Protein AF-A0AAV6GF65-F1 (afdb_monomer)

Mean predicted aligned error: 9.72 Å

Foldseek 3Di:
DPPVPPPPDPDQPVVLVVDDPVVSVVRDPPQDPVNVVVVVCVVCVVVVVCVCCVVVVVVVVVVVVVVVVVVVVVVVVVVVD

Secondary structure (DSSP, 8-state):
-----------TTTTGGGS-HHHHHHHS----HHHHHHHHHHHTHHHHHHHHHHHHHHHHHHHHHHHHHHHHHHHHHHH--

Sequence (81 aa):
MFVHQAVVNTMCGFGVQMQTYVEATKSVYAVGCADQAVQWIESHLVLVGALALGFGLPQIAGIVLSQILISQIKTEISSMM

pLDDT: mean 87.91, std 12.07, range [44.28, 98.19]

Organism: NCBI:txid278164

Solvent-accessible surface area (backbone atoms only — not comparable to full-atom values): 5004 Å² total; per-residue (Å²): 142,78,81,77,76,77,80,76,80,81,60,90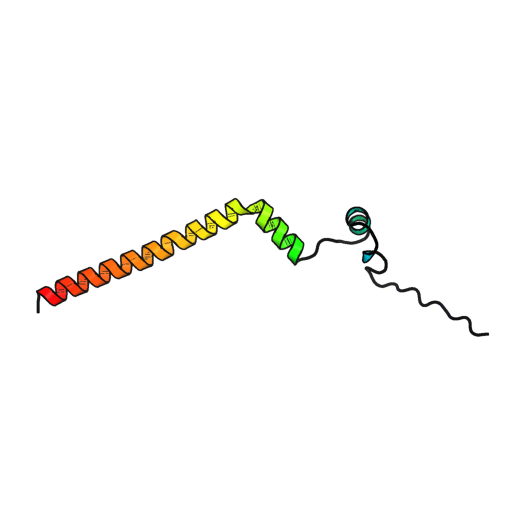,64,73,73,40,80,80,43,54,71,76,61,22,48,76,80,42,87,71,75,46,74,68,58,53,51,50,54,50,46,67,77,38,42,68,60,55,50,50,50,52,49,63,53,48,52,57,50,53,50,51,53,53,53,51,52,51,52,52,52,51,55,52,50,59,54,59,73,75,106

Structure (mmCIF, N/CA/C/O backbone):
data_AF-A0AAV6GF65-F1
#
_entry.id   AF-A0AAV6GF65-F1
#
loop_
_atom_site.group_PDB
_atom_site.id
_atom_site.type_symbol
_atom_site.label_atom_id
_atom_site.label_alt_id
_atom_site.label_comp_id
_atom_site.label_asym_id
_atom_site.label_entity_id
_atom_site.label_seq_id
_atom_site.pdbx_PDB_ins_code
_atom_site.Cartn_x
_atom_site.Cartn_y
_atom_site.Cartn_z
_atom_site.occupancy
_atom_site.B_iso_or_equiv
_atom_site.auth_seq_id
_atom_site.auth_comp_id
_atom_site.auth_asym_id
_atom_site.auth_atom_id
_atom_site.pdbx_PDB_model_num
ATOM 1 N N . MET A 1 1 ? -40.980 -38.680 32.610 1.00 44.28 1 MET A N 1
ATOM 2 C CA . MET A 1 1 ? -39.557 -38.431 32.914 1.00 44.28 1 MET A CA 1
ATOM 3 C C . MET A 1 1 ? -38.789 -38.285 31.600 1.00 44.28 1 MET A C 1
ATOM 5 O O . MET A 1 1 ? -38.130 -39.218 31.176 1.00 44.28 1 MET A O 1
ATOM 9 N N . PHE A 1 2 ? -38.899 -37.139 30.928 1.00 47.81 2 PHE A N 1
ATOM 10 C CA . PHE A 1 2 ? -37.895 -36.711 29.951 1.00 47.81 2 PHE A CA 1
ATOM 11 C C . PHE A 1 2 ? -37.410 -35.362 30.452 1.00 47.81 2 PHE A C 1
ATOM 13 O O . PHE A 1 2 ? -38.001 -34.328 30.156 1.00 47.81 2 PHE A O 1
ATOM 20 N N . VAL A 1 3 ? -36.398 -35.390 31.320 1.00 56.53 3 VAL A N 1
ATOM 21 C CA . VAL A 1 3 ? -35.624 -34.182 31.591 1.00 56.53 3 VAL A CA 1
ATOM 22 C C . VAL A 1 3 ? -34.906 -33.908 30.280 1.00 56.53 3 VAL A C 1
ATOM 24 O O . VAL A 1 3 ? -33.949 -34.602 29.941 1.00 56.53 3 VAL A O 1
ATOM 27 N N . HIS A 1 4 ? -35.424 -32.973 29.486 1.00 57.59 4 HIS A N 1
ATOM 28 C CA . HIS A 1 4 ? -34.663 -32.432 28.376 1.00 57.59 4 HIS A CA 1
ATOM 29 C C . HIS A 1 4 ? -33.500 -31.681 29.017 1.00 57.59 4 HIS A C 1
ATOM 31 O O . HIS A 1 4 ? -33.638 -30.528 29.414 1.00 57.59 4 HIS A O 1
ATOM 37 N N . GLN A 1 5 ? -32.374 -32.371 29.203 1.00 60.56 5 GLN A N 1
ATOM 38 C CA . GLN A 1 5 ? -31.114 -31.743 29.564 1.00 60.56 5 GLN A CA 1
ATOM 39 C C . GLN A 1 5 ? -30.869 -30.698 28.473 1.00 60.56 5 GLN A C 1
ATOM 41 O O . GLN A 1 5 ? -30.620 -31.051 27.318 1.00 60.56 5 GLN A O 1
ATOM 46 N N . ALA A 1 6 ? -31.073 -29.423 28.795 1.00 71.25 6 ALA A N 1
ATOM 47 C CA . ALA A 1 6 ? -30.760 -28.343 27.882 1.00 71.25 6 ALA A CA 1
ATOM 48 C C . ALA A 1 6 ? -29.242 -28.377 27.702 1.00 71.25 6 ALA A C 1
ATOM 50 O O . ALA A 1 6 ? -28.493 -28.106 28.641 1.00 71.25 6 ALA A O 1
ATOM 51 N N . VAL A 1 7 ? -28.782 -28.806 26.528 1.00 77.81 7 VAL A N 1
ATOM 52 C CA . VAL A 1 7 ? -27.357 -28.791 26.203 1.00 77.81 7 VAL A CA 1
ATOM 53 C C . VAL A 1 7 ? -26.976 -27.326 26.034 1.00 77.81 7 VAL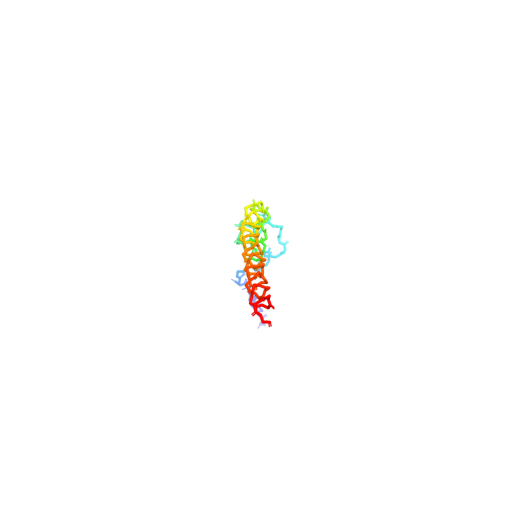 A C 1
ATOM 55 O O . VAL A 1 7 ? -27.278 -26.710 25.014 1.00 77.81 7 VAL A O 1
ATOM 58 N N . VAL A 1 8 ? -26.387 -26.741 27.079 1.00 77.69 8 VAL A N 1
ATOM 59 C CA . VAL A 1 8 ? -25.888 -25.366 27.038 1.00 77.69 8 VAL A CA 1
ATOM 60 C C . VAL A 1 8 ? -24.722 -25.328 26.060 1.00 77.69 8 VAL A C 1
ATOM 62 O O . VAL A 1 8 ? -23.763 -26.087 26.193 1.00 77.69 8 VAL A O 1
ATOM 65 N N . ASN A 1 9 ? -24.820 -24.457 25.062 1.00 74.81 9 ASN A N 1
ATOM 66 C CA . ASN A 1 9 ? -23.770 -24.284 24.076 1.00 74.81 9 ASN A CA 1
ATOM 67 C C . ASN A 1 9 ? -22.552 -23.608 24.720 1.00 74.81 9 ASN A C 1
ATOM 69 O O . ASN A 1 9 ? -22.616 -22.441 25.101 1.00 74.81 9 ASN A O 1
ATOM 73 N N . THR A 1 10 ? -21.449 -24.343 24.838 1.00 79.31 10 THR A N 1
ATOM 74 C CA . THR A 1 10 ? -20.185 -23.864 25.413 1.00 79.31 10 THR A CA 1
ATOM 75 C C . THR A 1 10 ? -19.212 -23.327 24.361 1.00 79.31 10 THR A C 1
ATOM 77 O O . THR A 1 10 ? -18.062 -23.037 24.688 1.00 79.31 10 THR A O 1
ATOM 80 N N . MET A 1 11 ? -19.631 -23.189 23.096 1.00 81.62 11 MET A N 1
ATOM 81 C CA . MET A 1 11 ? -18.760 -22.623 22.068 1.00 81.62 11 MET A CA 1
ATOM 82 C C . MET A 1 11 ? -18.439 -21.150 22.354 1.00 81.62 11 MET A C 1
ATOM 84 O O . MET A 1 11 ? -19.299 -20.360 22.755 1.00 81.62 11 MET A O 1
ATOM 88 N N . CYS A 1 12 ? -17.196 -20.763 22.080 1.00 75.81 12 CYS A N 1
ATOM 89 C CA . CYS A 1 12 ? -16.780 -19.367 22.123 1.00 75.81 12 CYS A CA 1
ATOM 90 C C . CYS A 1 12 ? -17.515 -18.586 21.019 1.00 75.81 12 CYS A C 1
ATOM 92 O O . CYS A 1 12 ? -17.494 -18.990 19.857 1.00 75.81 12 CYS A O 1
ATOM 94 N N . GLY A 1 13 ? -18.201 -17.499 21.381 1.00 77.50 13 GLY A N 1
ATOM 95 C CA . GLY A 1 13 ? -18.946 -16.656 20.436 1.00 77.50 13 GLY A CA 1
ATOM 96 C C . GLY A 1 13 ? -20.472 -16.791 20.494 1.00 77.50 13 GLY A C 1
ATOM 97 O O . GLY A 1 13 ? -21.171 -15.949 19.924 1.00 77.50 13 GLY A O 1
ATOM 98 N N . PHE A 1 14 ? -21.016 -17.771 21.226 1.00 81.62 14 PHE A N 1
ATOM 99 C CA . PHE A 1 14 ? -22.464 -17.875 21.421 1.00 81.62 14 PHE A CA 1
ATOM 100 C C . PHE A 1 14 ? -23.006 -16.674 22.213 1.00 81.62 14 PHE A C 1
ATOM 102 O O . PHE A 1 14 ? -22.505 -16.350 23.286 1.00 81.62 14 PHE A O 1
ATOM 109 N N . GLY A 1 15 ? -24.002 -15.976 21.661 1.00 79.50 15 GLY A N 1
ATOM 110 C CA . GLY A 1 15 ? -24.580 -14.762 22.258 1.00 79.50 15 GLY A CA 1
ATOM 111 C C . GLY A 1 15 ? -23.715 -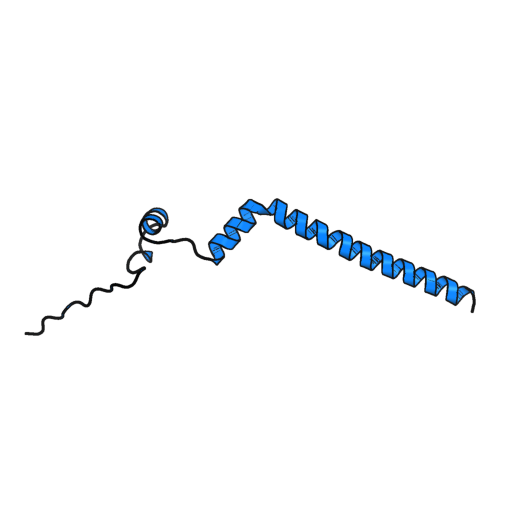13.501 22.133 1.00 79.50 15 GLY A C 1
ATOM 112 O O . GLY A 1 15 ? -24.213 -12.401 22.344 1.00 79.50 15 GLY A O 1
ATOM 113 N N . VAL A 1 16 ? -22.449 -13.618 21.723 1.00 82.31 16 VAL A N 1
ATOM 114 C CA . VAL A 1 16 ? -21.524 -12.477 21.587 1.00 82.31 16 VAL A CA 1
ATOM 115 C C . VAL A 1 16 ? -21.791 -11.672 20.311 1.00 82.31 16 VAL A C 1
ATOM 117 O O . VAL A 1 16 ? -21.580 -10.467 20.288 1.00 82.31 16 VAL A O 1
ATOM 120 N N . GLN A 1 17 ? -22.366 -12.311 19.287 1.00 74.88 17 GLN A N 1
ATOM 121 C CA . GLN A 1 17 ? -22.823 -11.660 18.048 1.00 74.88 17 GLN A CA 1
ATOM 122 C C . GLN A 1 17 ? -24.039 -10.739 18.244 1.00 74.88 17 GLN A C 1
ATOM 124 O O . GLN A 1 17 ? -24.277 -9.867 17.415 1.00 74.88 17 GLN A O 1
ATOM 129 N N . MET A 1 18 ? -24.823 -10.934 19.312 1.00 80.00 18 MET A N 1
ATOM 130 C CA . MET A 1 18 ? -25.968 -10.069 19.636 1.00 80.00 18 MET A CA 1
ATOM 131 C C . MET A 1 18 ? -25.571 -8.856 20.489 1.00 80.00 18 MET A C 1
ATOM 133 O O . MET A 1 18 ? -26.400 -7.987 20.748 1.00 80.00 18 MET A O 1
ATOM 137 N N . GLN A 1 19 ? -24.324 -8.808 20.955 1.00 82.25 19 GLN A N 1
ATOM 138 C CA . GLN A 1 19 ? -23.807 -7.723 21.777 1.00 82.25 19 GLN A CA 1
ATOM 139 C C . GLN A 1 19 ? -23.240 -6.605 20.896 1.00 82.25 19 GLN A C 1
ATOM 141 O O . GLN A 1 19 ? -22.826 -6.828 19.759 1.00 82.25 19 GLN A O 1
ATOM 146 N N . THR A 1 20 ? -23.215 -5.378 21.415 1.00 83.06 20 THR A N 1
ATOM 147 C CA . THR A 1 20 ? -22.562 -4.262 20.717 1.00 83.06 20 THR A CA 1
ATOM 148 C C . THR A 1 20 ? -21.055 -4.497 20.662 1.00 83.06 20 THR A C 1
ATOM 150 O O . THR A 1 20 ? -20.501 -5.166 21.530 1.00 83.06 20 THR A O 1
ATOM 153 N N . TYR A 1 21 ? -20.365 -3.918 19.678 1.00 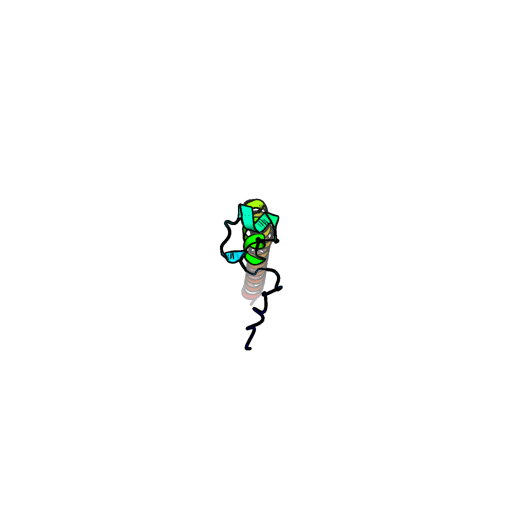80.31 21 TYR A N 1
ATOM 154 C CA . TYR A 1 21 ? -18.916 -4.089 19.509 1.00 80.31 21 TYR A CA 1
ATOM 155 C C . TYR A 1 21 ? -18.119 -3.822 20.800 1.00 80.31 21 TYR A C 1
ATOM 157 O O . TYR A 1 21 ? -17.221 -4.585 21.151 1.00 80.31 21 TYR A O 1
ATOM 165 N N . VAL A 1 22 ? -18.493 -2.788 21.560 1.00 82.81 22 VAL A N 1
ATOM 166 C CA . VAL A 1 22 ? -17.849 -2.439 22.839 1.00 82.81 22 VAL A CA 1
ATOM 167 C C . VAL A 1 22 ? -18.039 -3.533 23.891 1.00 82.81 22 VAL A C 1
ATOM 169 O O . VAL A 1 22 ? -17.111 -3.830 24.638 1.00 82.81 22 VAL A O 1
ATOM 172 N N . GLU A 1 23 ? -19.219 -4.146 23.952 1.00 82.50 23 GLU A N 1
ATOM 173 C CA . GLU A 1 23 ? -19.523 -5.204 24.916 1.00 82.50 23 GLU A CA 1
ATOM 174 C C . GLU A 1 23 ? -18.933 -6.553 24.475 1.00 82.50 23 GLU A C 1
ATOM 176 O O . GLU A 1 23 ? -18.356 -7.282 25.279 1.00 82.50 23 GLU A O 1
ATOM 181 N N . ALA A 1 24 ? -18.955 -6.834 23.170 1.00 83.12 24 ALA A N 1
ATOM 182 C CA . ALA A 1 24 ? -18.327 -8.006 22.574 1.00 83.12 24 ALA A CA 1
ATOM 183 C C . ALA A 1 24 ? -16.807 -8.017 22.803 1.00 83.12 24 ALA A C 1
ATOM 185 O O . ALA A 1 24 ? -16.265 -9.046 23.201 1.00 83.12 24 ALA A O 1
ATOM 186 N N . THR A 1 25 ? -16.132 -6.870 22.651 1.00 82.75 25 THR A N 1
ATOM 187 C CA . THR A 1 25 ? -14.668 -6.753 22.814 1.00 82.75 25 THR A CA 1
ATOM 188 C C . THR A 1 25 ? -14.197 -7.055 24.247 1.00 82.75 25 THR A C 1
ATOM 190 O O . THR A 1 25 ? -13.049 -7.440 24.454 1.00 82.75 25 THR A O 1
ATOM 193 N N . LYS A 1 26 ? -15.077 -6.935 25.254 1.00 82.75 26 LYS A N 1
ATOM 194 C CA . LYS A 1 26 ? -14.764 -7.305 26.649 1.00 82.75 26 LYS A CA 1
ATOM 195 C C . LYS A 1 26 ? -14.715 -8.818 26.869 1.00 82.75 26 LYS A C 1
ATOM 197 O O . LYS A 1 26 ? -14.063 -9.266 27.808 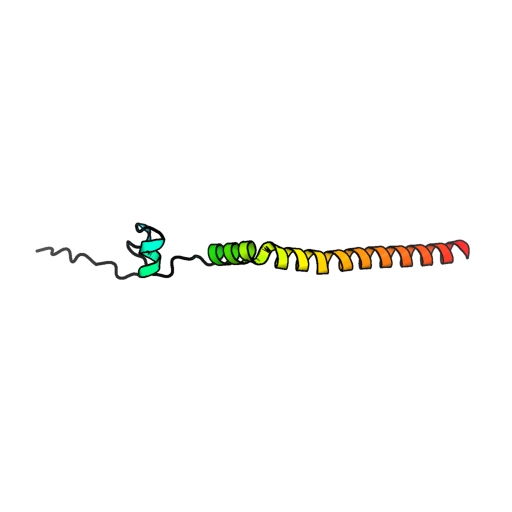1.00 82.75 26 LYS A O 1
ATOM 202 N N . SER A 1 27 ? -15.423 -9.592 26.044 1.00 79.62 27 SER A N 1
ATOM 203 C CA . SER A 1 27 ? -15.550 -11.046 26.195 1.00 79.62 27 SER A CA 1
ATOM 204 C C . SER A 1 27 ? -14.784 -11.833 25.131 1.00 79.62 27 SER A C 1
ATOM 206 O O . SER A 1 27 ? -14.395 -12.968 25.402 1.00 79.62 27 SER A O 1
ATOM 208 N N . VAL A 1 28 ? -14.597 -11.278 23.930 1.00 82.56 28 VAL A N 1
ATOM 209 C CA . VAL A 1 28 ? -13.890 -11.909 22.804 1.00 82.56 28 VAL A CA 1
ATOM 210 C C . VAL A 1 28 ? -13.166 -10.857 21.967 1.00 82.56 28 VAL A C 1
ATOM 212 O O . VAL A 1 28 ? -13.526 -9.684 21.975 1.00 82.56 28 VAL A O 1
ATOM 215 N N . TYR A 1 29 ? -12.177 -11.273 21.179 1.00 84.50 29 TYR A N 1
ATOM 216 C CA . TYR A 1 29 ? -11.584 -10.394 20.174 1.00 84.50 29 TYR A CA 1
ATOM 217 C C . TYR A 1 29 ? -12.572 -10.217 19.012 1.00 84.50 29 TYR A C 1
ATOM 219 O O . TYR A 1 29 ? -12.731 -11.110 18.183 1.00 84.50 29 TYR A O 1
ATOM 227 N N . ALA A 1 30 ? -13.289 -9.092 19.000 1.00 84.69 30 ALA A N 1
ATOM 228 C CA . ALA A 1 30 ? -14.354 -8.828 18.031 1.00 84.69 30 ALA A CA 1
ATOM 229 C C . ALA A 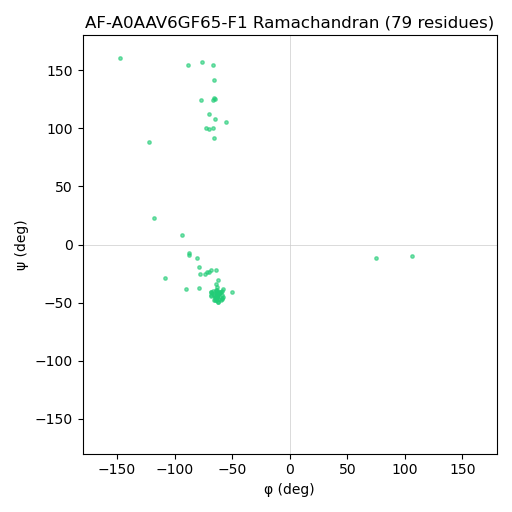1 30 ? -13.837 -8.333 16.666 1.00 84.69 30 ALA A C 1
ATOM 231 O O . ALA A 1 30 ? -14.606 -8.297 15.706 1.00 84.69 30 ALA A O 1
ATOM 232 N N . VAL A 1 31 ? -12.552 -7.961 16.562 1.00 85.94 31 VAL A N 1
ATOM 233 C CA . VAL A 1 31 ? -11.969 -7.477 15.304 1.00 85.94 31 VAL A CA 1
ATOM 234 C C . VAL A 1 31 ? -11.692 -8.641 14.363 1.00 85.94 31 VAL A C 1
ATOM 236 O O . VAL A 1 31 ? -10.969 -9.580 14.701 1.00 85.94 31 VAL A O 1
ATOM 239 N N . GLY A 1 32 ? -12.257 -8.568 13.160 1.00 85.62 32 GLY A N 1
ATOM 240 C CA . GLY A 1 32 ? -11.986 -9.531 12.099 1.00 85.62 32 GLY A CA 1
ATOM 241 C C . GLY A 1 32 ? -10.628 -9.293 11.435 1.00 85.62 32 GLY A C 1
ATOM 242 O O . GLY A 1 32 ? -10.113 -8.180 11.420 1.00 85.62 32 GLY A O 1
ATOM 243 N N . CYS A 1 33 ? -10.057 -10.322 10.806 1.00 90.69 33 CYS A N 1
ATOM 244 C CA . CYS A 1 33 ? -8.766 -10.200 10.117 1.00 90.69 33 CYS A CA 1
ATOM 245 C C . CYS A 1 33 ? -8.801 -9.187 8.961 1.00 90.69 33 C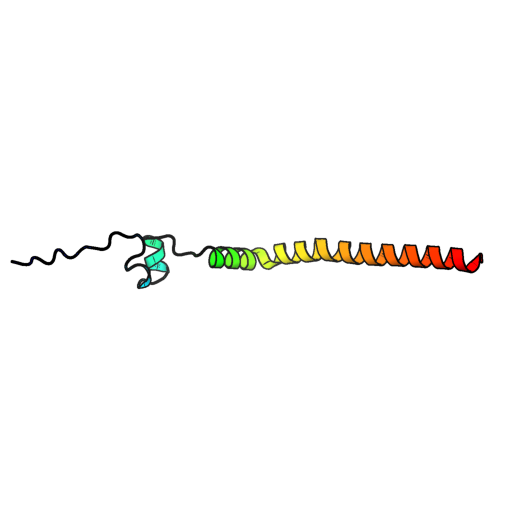YS A C 1
ATOM 247 O O . CYS A 1 33 ? -7.866 -8.410 8.788 1.00 90.69 33 CYS A O 1
ATOM 249 N N . ALA A 1 34 ? -9.883 -9.195 8.175 1.00 93.31 34 ALA A N 1
ATOM 250 C CA . ALA A 1 34 ? -10.062 -8.251 7.074 1.00 93.31 34 ALA A CA 1
ATOM 251 C C . ALA A 1 34 ? -10.251 -6.818 7.589 1.00 93.31 34 ALA A C 1
ATOM 253 O O . ALA A 1 34 ? -9.645 -5.895 7.059 1.00 93.31 34 ALA A O 1
ATOM 254 N N . ASP A 1 35 ? -11.037 -6.654 8.653 1.00 91.75 35 ASP A N 1
ATOM 255 C CA . ASP A 1 35 ? -11.291 -5.359 9.283 1.00 91.75 35 ASP A CA 1
ATOM 256 C C . ASP A 1 35 ? -10.000 -4.753 9.851 1.00 91.75 35 ASP A C 1
ATOM 258 O O . ASP A 1 35 ? -9.652 -3.617 9.541 1.00 91.75 35 ASP A O 1
ATOM 262 N N . GLN A 1 36 ? -9.201 -5.562 10.553 1.00 92.81 36 GLN A N 1
ATOM 263 C CA . GLN A 1 36 ? -7.887 -5.161 11.052 1.00 92.81 36 GLN A CA 1
ATOM 264 C C . GLN A 1 36 ? -6.938 -4.743 9.917 1.00 92.81 36 GLN A C 1
ATOM 266 O O . GLN A 1 36 ? -6.195 -3.771 10.056 1.00 92.81 36 GLN A O 1
ATOM 271 N N . ALA A 1 37 ? -6.946 -5.469 8.794 1.00 94.50 37 ALA A N 1
ATOM 272 C CA . ALA A 1 37 ? -6.121 -5.129 7.638 1.00 94.50 37 ALA A CA 1
ATOM 273 C C . ALA A 1 37 ? -6.547 -3.792 7.015 1.00 94.50 37 ALA A C 1
ATOM 275 O O . ALA A 1 37 ? -5.694 -2.960 6.714 1.00 94.50 37 ALA A O 1
ATOM 276 N N . VAL A 1 38 ? -7.854 -3.559 6.870 1.00 95.06 38 VAL A N 1
ATOM 277 C CA . VAL A 1 38 ? -8.389 -2.291 6.361 1.00 95.06 38 VAL A CA 1
ATOM 278 C C . VAL A 1 38 ? -8.052 -1.141 7.309 1.00 95.06 38 VAL A C 1
ATOM 280 O O . VAL A 1 38 ? -7.486 -0.152 6.853 1.00 95.06 38 VAL A O 1
ATOM 283 N N . GLN A 1 39 ? -8.273 -1.289 8.620 1.00 94.44 39 GLN A N 1
ATOM 284 C CA . GLN A 1 39 ? -7.911 -0.267 9.612 1.00 94.44 39 GLN A CA 1
ATOM 285 C C . GLN A 1 39 ? -6.412 0.068 9.584 1.00 94.44 39 GLN A C 1
ATOM 287 O O . GLN A 1 39 ? -6.014 1.230 9.721 1.00 94.44 39 GLN A O 1
ATOM 292 N N . TRP A 1 40 ? -5.550 -0.934 9.384 1.00 96.31 40 TRP A N 1
ATOM 293 C CA . TRP A 1 40 ? -4.116 -0.698 9.233 1.00 96.31 40 TRP A CA 1
ATOM 294 C C . TRP A 1 40 ? -3.801 0.110 7.967 1.00 96.31 40 TRP A C 1
ATOM 296 O O . TRP A 1 40 ? -3.040 1.075 8.035 1.00 96.31 40 TRP A O 1
ATOM 306 N N . ILE A 1 41 ? -4.414 -0.235 6.829 1.00 96.31 41 ILE A N 1
ATOM 307 C CA . ILE A 1 41 ? -4.215 0.490 5.566 1.00 96.31 41 ILE A CA 1
ATOM 308 C C . ILE A 1 41 ? -4.739 1.922 5.674 1.00 96.31 41 ILE A C 1
ATOM 310 O O . ILE A 1 41 ? -4.045 2.840 5.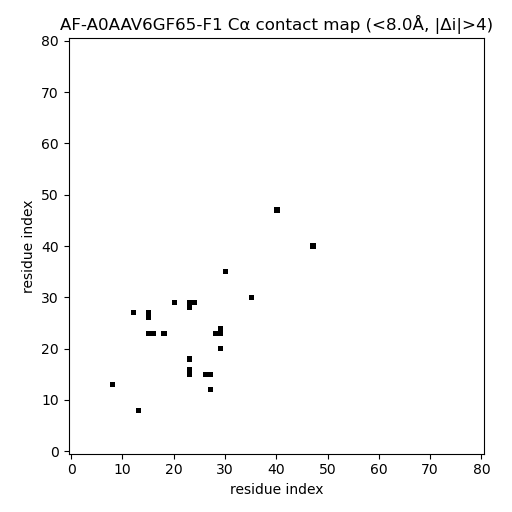252 1.00 96.31 41 ILE A O 1
ATOM 314 N N . GLU A 1 42 ? -5.918 2.139 6.256 1.00 95.88 42 GLU A N 1
ATOM 315 C CA . GLU A 1 42 ? -6.485 3.481 6.427 1.00 95.88 42 GLU A CA 1
ATOM 316 C C . GLU A 1 42 ? -5.610 4.352 7.335 1.00 95.88 42 GLU A C 1
ATOM 318 O O . GLU A 1 42 ? -5.333 5.506 7.005 1.00 95.88 42 GLU A O 1
ATOM 323 N N . SER A 1 43 ? -5.088 3.789 8.431 1.00 96.75 43 SER A N 1
ATOM 324 C CA . SER A 1 43 ? -4.172 4.506 9.333 1.00 96.75 43 SER A CA 1
ATOM 325 C C . SER A 1 43 ? -2.788 4.776 8.726 1.00 96.75 43 SER A C 1
ATOM 327 O O . SER A 1 43 ? -2.121 5.725 9.135 1.00 96.75 43 SER A O 1
ATOM 329 N N . HIS A 1 44 ? -2.363 3.990 7.731 1.00 97.44 44 HIS A N 1
ATOM 330 C CA . HIS A 1 44 ? -1.054 4.106 7.075 1.00 97.44 44 HIS A CA 1
ATOM 331 C C . HIS A 1 44 ? -1.156 4.442 5.581 1.00 97.44 44 HIS A C 1
ATOM 333 O O . HIS A 1 44 ? -0.216 4.201 4.820 1.00 97.44 44 HIS A O 1
ATOM 339 N N . LEU A 1 45 ? -2.269 5.041 5.148 1.00 96.62 45 LEU A N 1
ATOM 340 C CA . LEU A 1 45 ? -2.582 5.222 3.729 1.00 96.62 45 LEU A CA 1
ATOM 341 C C . LEU A 1 45 ? -1.502 6.022 2.991 1.00 96.62 45 LEU A C 1
ATOM 343 O O . LEU A 1 45 ? -1.109 5.672 1.880 1.00 96.62 45 LEU A O 1
ATOM 347 N N . VAL A 1 46 ? -0.976 7.066 3.637 1.00 97.19 46 VAL A N 1
ATOM 348 C CA . VAL A 1 46 ? 0.100 7.902 3.085 1.00 97.19 46 VAL A CA 1
ATOM 349 C C . VAL A 1 46 ? 1.383 7.096 2.893 1.00 97.19 46 VAL A C 1
ATOM 351 O O . VAL A 1 46 ? 2.031 7.224 1.859 1.00 97.19 46 VAL A O 1
ATOM 354 N N . LEU A 1 47 ? 1.738 6.239 3.853 1.00 97.31 47 LEU A N 1
ATOM 355 C CA . LEU A 1 47 ? 2.934 5.400 3.778 1.00 97.31 47 LEU A CA 1
ATOM 356 C C . LEU A 1 47 ? 2.809 4.369 2.650 1.00 97.31 47 LEU A C 1
ATOM 358 O O . LEU A 1 47 ? 3.708 4.249 1.821 1.00 97.31 47 LEU A O 1
ATOM 362 N N . VAL A 1 48 ? 1.677 3.668 2.583 1.00 97.44 48 VAL A N 1
ATOM 363 C CA . VAL A 1 48 ? 1.410 2.675 1.532 1.00 97.44 48 VAL A CA 1
ATOM 364 C C . VAL A 1 48 ? 1.380 3.337 0.153 1.00 97.44 48 VAL A C 1
ATOM 366 O O . VAL A 1 48 ? 2.009 2.840 -0.780 1.00 97.44 48 VAL A O 1
ATOM 369 N N . GLY A 1 49 ? 0.715 4.488 0.025 1.00 96.94 49 GLY A N 1
ATOM 370 C CA . GLY A 1 49 ? 0.663 5.256 -1.218 1.00 96.94 49 GLY A CA 1
ATOM 371 C C . GLY A 1 49 ? 2.038 5.761 -1.659 1.00 96.94 49 GLY A C 1
ATOM 372 O O . GLY A 1 49 ? 2.403 5.618 -2.825 1.00 96.94 49 GLY A O 1
ATOM 373 N N . ALA A 1 50 ? 2.837 6.287 -0.729 1.00 97.31 50 ALA A N 1
ATOM 374 C CA . ALA A 1 50 ? 4.196 6.737 -1.012 1.00 97.31 50 ALA A CA 1
ATOM 375 C C . ALA A 1 50 ? 5.100 5.583 -1.467 1.00 97.31 50 ALA A C 1
ATOM 377 O O . ALA A 1 50 ? 5.857 5.751 -2.419 1.00 97.31 50 ALA A O 1
ATOM 378 N N . LEU A 1 51 ? 4.995 4.404 -0.845 1.00 97.69 51 LEU A N 1
ATOM 379 C CA . LEU A 1 51 ? 5.734 3.214 -1.273 1.00 97.69 51 LEU A CA 1
ATOM 380 C C . LEU A 1 51 ? 5.292 2.752 -2.664 1.00 97.69 51 LEU A C 1
ATOM 382 O O . LEU A 1 51 ? 6.136 2.510 -3.525 1.00 97.69 51 LEU A O 1
ATOM 386 N N . ALA A 1 52 ? 3.984 2.680 -2.916 1.00 97.19 52 ALA A N 1
ATOM 387 C CA . ALA A 1 52 ? 3.454 2.279 -4.215 1.00 97.19 52 ALA A CA 1
ATOM 388 C C . ALA A 1 52 ? 3.947 3.202 -5.342 1.00 97.19 52 ALA A C 1
ATOM 390 O O . ALA A 1 52 ? 4.426 2.723 -6.369 1.00 97.19 52 ALA A O 1
ATOM 391 N N . LEU A 1 53 ? 3.905 4.521 -5.131 1.00 97.56 53 LEU A N 1
ATOM 392 C CA . LEU A 1 53 ? 4.432 5.498 -6.086 1.00 97.56 53 LEU A CA 1
ATOM 393 C C . LEU A 1 53 ? 5.962 5.442 -6.181 1.00 97.56 53 LEU A C 1
ATOM 395 O O . LEU A 1 53 ? 6.511 5.499 -7.279 1.00 97.56 53 LEU A O 1
ATOM 399 N N . GLY A 1 54 ? 6.646 5.281 -5.049 1.00 97.44 54 GLY A N 1
ATOM 400 C CA . GLY A 1 54 ? 8.100 5.189 -4.963 1.00 97.44 54 GLY A CA 1
ATOM 401 C C . GLY A 1 54 ? 8.677 3.983 -5.699 1.00 97.44 54 GLY A C 1
ATOM 402 O O . GLY A 1 54 ? 9.772 4.081 -6.237 1.00 97.44 54 GLY A O 1
ATOM 403 N N . PHE A 1 55 ? 7.941 2.874 -5.791 1.00 97.38 55 PHE A N 1
ATOM 404 C CA . PHE A 1 55 ? 8.330 1.728 -6.616 1.00 97.38 55 PHE A CA 1
ATOM 405 C C . PHE A 1 55 ? 7.788 1.812 -8.045 1.00 97.38 55 PHE A C 1
ATOM 407 O O . PHE A 1 55 ? 8.499 1.462 -8.986 1.00 97.38 55 PHE A O 1
ATOM 414 N N . GLY A 1 56 ? 6.559 2.295 -8.229 1.00 97.69 56 GLY A N 1
ATOM 415 C CA . GLY A 1 56 ? 5.917 2.362 -9.540 1.00 97.69 56 GLY A CA 1
ATOM 416 C C . GLY A 1 56 ? 6.571 3.371 -10.483 1.00 97.69 56 GLY A C 1
ATOM 417 O O . GLY A 1 56 ? 6.826 3.053 -11.644 1.00 97.69 56 GLY A O 1
ATOM 418 N N . LEU A 1 57 ? 6.899 4.571 -9.995 1.00 97.75 57 LEU A N 1
ATOM 419 C CA . LEU A 1 57 ? 7.469 5.626 -10.837 1.00 97.75 57 LEU A CA 1
ATOM 420 C C . LEU A 1 57 ? 8.853 5.251 -11.397 1.00 97.75 57 LEU A C 1
ATOM 422 O O . LEU A 1 57 ? 9.031 5.364 -12.613 1.00 97.75 57 LEU A O 1
ATOM 426 N N . PRO A 1 58 ? 9.819 4.746 -10.599 1.00 97.44 58 PRO A N 1
ATOM 427 C CA . PRO A 1 58 ? 11.105 4.310 -11.136 1.00 97.44 58 PRO A CA 1
ATOM 428 C C . PRO A 1 58 ? 10.988 3.119 -12.088 1.00 97.44 58 PRO A C 1
ATOM 430 O O . PRO A 1 58 ? 11.736 3.062 -13.061 1.00 97.44 58 PRO A O 1
ATOM 433 N N . GLN A 1 59 ? 10.046 2.194 -11.857 1.00 98.12 59 GLN A N 1
ATOM 434 C CA . GLN A 1 59 ? 9.802 1.079 -12.780 1.00 98.12 59 GLN A CA 1
ATOM 435 C C . GLN A 1 59 ? 9.354 1.585 -14.155 1.00 98.12 59 GLN A C 1
ATOM 437 O O . GLN A 1 59 ? 9.939 1.206 -15.169 1.00 98.12 59 GLN A O 1
ATOM 442 N N . ILE A 1 60 ? 8.366 2.484 -14.199 1.00 97.75 60 ILE A N 1
ATOM 443 C CA . ILE A 1 60 ? 7.875 3.065 -15.456 1.00 97.75 60 ILE A CA 1
ATOM 444 C C . ILE A 1 60 ? 8.982 3.870 -16.143 1.00 97.75 60 ILE A C 1
ATOM 446 O O . ILE A 1 60 ? 9.219 3.692 -17.338 1.00 97.75 60 ILE A O 1
ATOM 450 N N . ALA A 1 61 ? 9.702 4.711 -15.394 1.00 97.88 61 ALA A N 1
ATOM 451 C CA . ALA A 1 61 ? 10.821 5.478 -15.929 1.00 97.88 61 ALA A CA 1
ATOM 452 C C . ALA A 1 61 ? 11.909 4.564 -16.517 1.00 97.88 61 ALA A C 1
ATOM 454 O O . ALA A 1 61 ? 12.385 4.815 -17.622 1.00 97.88 61 ALA A O 1
ATOM 455 N N . GLY A 1 62 ? 12.255 3.471 -15.833 1.00 97.94 62 GLY A N 1
ATOM 456 C CA . GLY A 1 62 ? 13.234 2.494 -16.309 1.00 97.94 62 GLY A CA 1
ATOM 457 C C . GLY A 1 62 ? 12.812 1.811 -17.611 1.00 97.94 62 GLY A C 1
ATOM 458 O O . GLY A 1 62 ? 13.630 1.678 -18.523 1.00 97.94 62 GLY A O 1
ATOM 459 N N . ILE A 1 63 ? 11.533 1.443 -17.743 1.00 98.06 63 ILE A N 1
ATOM 460 C CA . ILE A 1 63 ? 10.990 0.874 -18.986 1.00 98.06 63 ILE A CA 1
ATOM 461 C C . ILE A 1 63 ? 11.098 1.899 -20.120 1.00 98.06 63 ILE A C 1
ATOM 463 O O . ILE A 1 63 ? 11.635 1.588 -21.180 1.00 98.06 63 ILE A O 1
ATOM 467 N N . VAL A 1 64 ? 10.647 3.135 -19.896 1.00 98.19 64 VAL A N 1
ATOM 468 C CA . VAL A 1 64 ? 10.669 4.192 -20.920 1.00 98.19 64 VAL A CA 1
ATOM 469 C C . VAL A 1 64 ? 12.097 4.511 -21.363 1.00 98.19 64 VAL A C 1
ATOM 471 O O . VAL A 1 64 ? 12.368 4.544 -22.562 1.00 98.19 64 VAL A O 1
ATOM 474 N N . LEU A 1 65 ? 13.026 4.686 -20.421 1.00 97.94 65 LEU A N 1
ATOM 475 C CA . LEU A 1 65 ? 14.434 4.952 -20.724 1.00 97.94 65 LEU A CA 1
ATOM 476 C C . LEU A 1 65 ? 15.066 3.809 -21.526 1.00 97.94 65 LEU A C 1
AT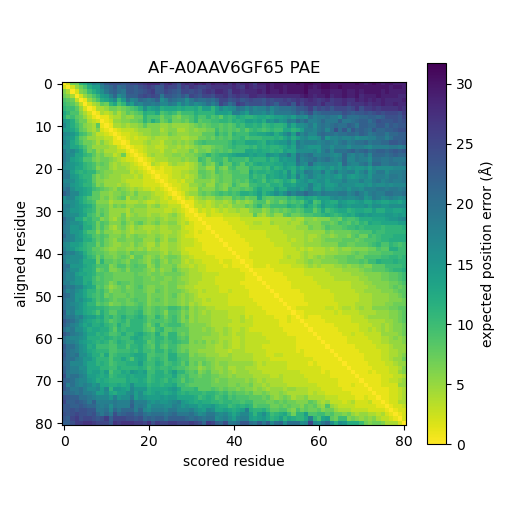OM 478 O O . LEU A 1 65 ? 15.779 4.063 -22.496 1.00 97.94 65 LEU A O 1
ATOM 482 N N . SER A 1 66 ? 14.752 2.559 -21.178 1.00 98.19 66 SER A N 1
ATOM 483 C CA . SER A 1 66 ? 15.232 1.382 -21.913 1.00 98.19 66 SER A CA 1
ATOM 484 C C . SER A 1 66 ? 14.724 1.372 -23.358 1.00 98.19 66 SER A C 1
ATOM 486 O O . SER A 1 66 ? 15.491 1.122 -24.287 1.00 98.19 66 SER A O 1
ATOM 488 N N . GLN A 1 67 ? 13.450 1.711 -23.571 1.00 97.50 67 GLN A N 1
ATOM 489 C CA . GLN A 1 67 ? 12.868 1.799 -24.912 1.00 97.50 67 GLN A CA 1
ATOM 490 C C . GLN A 1 67 ? 13.474 2.942 -25.735 1.00 97.50 67 GLN A C 1
ATOM 492 O O . GLN A 1 67 ? 13.750 2.754 -26.921 1.00 97.50 67 GLN A O 1
ATOM 497 N N . ILE A 1 68 ? 13.719 4.102 -25.115 1.00 97.62 68 ILE A N 1
ATOM 498 C CA . ILE A 1 68 ? 14.395 5.234 -25.764 1.00 97.62 68 ILE A CA 1
ATOM 499 C C . ILE A 1 68 ? 15.791 4.811 -26.224 1.00 97.62 68 ILE A C 1
ATOM 501 O O . ILE A 1 68 ? 16.131 5.013 -27.389 1.00 97.62 68 ILE A O 1
ATOM 505 N N . LEU A 1 69 ? 16.565 4.162 -25.350 1.00 97.50 69 LEU A N 1
ATOM 506 C CA . LEU A 1 69 ? 17.907 3.683 -25.677 1.00 97.50 69 LEU A CA 1
ATOM 507 C C . LEU A 1 69 ? 17.889 2.702 -26.859 1.00 97.50 69 LEU A C 1
ATOM 509 O O . LEU A 1 69 ? 18.658 2.854 -27.806 1.00 97.50 69 LEU A O 1
ATOM 513 N N . ILE A 1 70 ? 16.976 1.726 -26.850 1.00 97.25 70 ILE A N 1
ATOM 514 C CA . ILE A 1 70 ? 16.828 0.766 -27.955 1.00 97.25 70 ILE A CA 1
ATOM 515 C C . ILE A 1 70 ? 16.453 1.482 -29.260 1.00 97.25 70 ILE A C 1
ATOM 517 O O . ILE A 1 70 ? 16.968 1.134 -30.324 1.00 97.25 70 ILE A O 1
ATOM 521 N N . SER A 1 71 ? 15.566 2.477 -29.201 1.00 96.62 71 SER A N 1
ATOM 522 C CA . SER A 1 71 ? 15.164 3.254 -30.378 1.00 96.62 71 SER A CA 1
ATOM 523 C C . SER A 1 71 ? 16.330 4.048 -30.963 1.00 96.62 71 SER A C 1
ATOM 525 O O . SER A 1 71 ? 16.483 4.097 -32.183 1.00 96.62 71 SER A O 1
ATOM 527 N N . GLN A 1 72 ? 17.171 4.636 -30.110 1.00 96.75 72 GLN A N 1
ATOM 528 C CA . GLN A 1 72 ? 18.374 5.344 -30.543 1.00 96.75 72 GLN A CA 1
ATOM 529 C C . GLN A 1 72 ? 19.353 4.391 -31.233 1.00 96.75 72 GLN A C 1
ATOM 531 O O . GLN A 1 72 ? 19.762 4.659 -32.358 1.00 96.75 72 GLN A O 1
ATOM 536 N N . ILE A 1 73 ? 19.631 3.228 -30.634 1.00 97.06 73 ILE A N 1
ATOM 537 C CA . ILE A 1 73 ? 20.519 2.213 -31.225 1.00 97.06 73 ILE A CA 1
ATOM 538 C C . ILE A 1 73 ? 20.010 1.761 -32.600 1.00 97.06 73 ILE A C 1
ATOM 540 O O . ILE A 1 73 ? 20.780 1.686 -33.554 1.00 97.06 73 ILE A O 1
ATOM 544 N N . LYS A 1 74 ? 18.708 1.483 -32.734 1.00 96.62 74 LYS A N 1
ATOM 545 C CA . LYS A 1 74 ? 18.120 1.080 -34.023 1.00 96.62 74 LYS A CA 1
ATOM 546 C C . LYS A 1 74 ? 18.230 2.172 -35.085 1.00 96.62 74 LYS A C 1
ATOM 548 O O . LYS A 1 74 ? 18.428 1.853 -36.252 1.00 96.62 74 LYS A O 1
ATOM 553 N N . THR A 1 75 ? 18.097 3.433 -34.682 1.00 95.94 75 THR A N 1
ATOM 554 C CA . THR A 1 75 ? 18.189 4.577 -35.598 1.00 95.94 75 THR A CA 1
ATOM 555 C C . THR A 1 75 ? 19.616 4.747 -36.113 1.00 95.94 75 THR A C 1
ATOM 557 O O . THR A 1 75 ? 19.801 4.894 -37.316 1.00 95.94 75 THR A O 1
ATOM 560 N N . GLU A 1 76 ? 20.614 4.632 -35.233 1.00 94.00 76 GLU A N 1
ATOM 561 C CA . GLU A 1 76 ? 22.036 4.672 -35.610 1.00 94.00 76 GLU A CA 1
ATOM 562 C C . GLU A 1 76 ? 22.432 3.504 -36.523 1.00 94.00 76 GLU A C 1
ATOM 564 O O . GLU A 1 76 ? 23.166 3.680 -37.486 1.00 94.00 76 GLU A O 1
ATOM 569 N N . ILE A 1 77 ? 21.911 2.298 -36.281 1.00 95.06 77 ILE A N 1
ATOM 570 C CA . ILE A 1 77 ? 22.184 1.153 -37.163 1.00 95.06 77 ILE A CA 1
ATOM 571 C C . ILE A 1 77 ? 21.518 1.342 -38.534 1.00 95.06 77 ILE A C 1
ATOM 573 O O . ILE A 1 77 ? 22.117 1.020 -39.556 1.00 95.06 77 ILE A O 1
ATOM 577 N N . SER A 1 78 ? 20.287 1.860 -38.573 1.00 93.31 78 SER A N 1
ATOM 578 C CA . SER A 1 78 ? 19.554 2.061 -39.828 1.00 93.31 78 SER A CA 1
ATOM 579 C C . SER A 1 78 ? 20.098 3.209 -40.675 1.00 93.31 78 SER A C 1
ATOM 581 O O . SER A 1 78 ? 19.837 3.217 -41.869 1.00 93.31 78 SER A O 1
ATOM 583 N N . SER A 1 79 ? 20.794 4.186 -40.090 1.00 89.06 79 SER A N 1
ATOM 584 C CA . SER A 1 79 ? 21.443 5.262 -40.849 1.00 89.06 79 SER A CA 1
ATOM 585 C C . SER A 1 79 ? 22.764 4.816 -41.486 1.00 89.06 79 SER A C 1
ATOM 587 O O . SER A 1 79 ? 23.238 5.454 -42.424 1.00 89.06 79 SER A O 1
ATOM 589 N N . MET A 1 80 ? 23.351 3.724 -40.983 1.00 80.31 80 MET A N 1
ATOM 590 C CA . MET A 1 80 ? 24.564 3.095 -41.513 1.00 80.31 80 MET A CA 1
ATOM 591 C C . MET A 1 80 ? 24.299 2.061 -42.623 1.00 80.31 80 MET A C 1
ATOM 593 O O . MET A 1 80 ? 25.260 1.580 -43.226 1.00 80.31 80 MET A O 1
ATOM 597 N N . MET A 1 81 ? 23.036 1.696 -42.867 1.00 70.56 81 MET A N 1
ATOM 598 C CA . MET A 1 81 ? 22.595 0.767 -43.918 1.00 70.56 81 MET A CA 1
ATOM 599 C C . MET A 1 81 ? 21.949 1.533 -45.070 1.00 70.56 81 MET A C 1
ATOM 601 O O . MET A 1 81 ? 22.292 1.214 -46.229 1.00 70.56 81 MET A O 1
#

Radius of gyration: 30.26 Å; Cα contacts (8 Å, |Δi|>4): 13; chains: 1; bounding box: 64×46×77 Å